Protein AF-A0A2V6W7D8-F1 (afdb_monomer_lite)

Secondary structure (DSSP, 8-state):
------------PPP-PPPP----PPPP-TTTS--------GGG-TT-TT--TTHHHHHHHHHHHHHHHEEEETTSPPPPHHHHHHHHHHHHTS-TTSPPPPGGGSEEEE-

Sequence (111 aa):
MLGAVLLAGCASAPGRSPVPAAAAAPRFVVGEDTFAFPNEIRSRNPHRPDLYANYCFVLARGVRQFHEFARFEPALPRLDRAGYLERIRRVVARHPW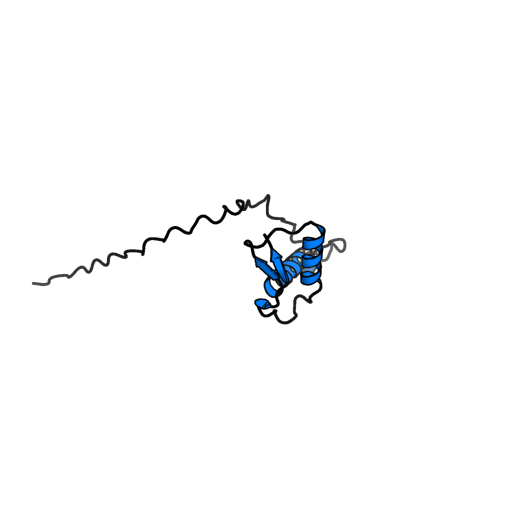APPLPPDDRVTIPG

Foldseek 3Di:
DDDDDDDDDDPDDPDDDDDPDDPPDPDDDPPPNDDDDPQCACVVVVPCPVDPRDVVVVVVLLVLLCVQAADEAAVDDADDPVVQVVLSCVSSVDGSPDHGDDPVRHRYHYD

Structure (mmCIF, 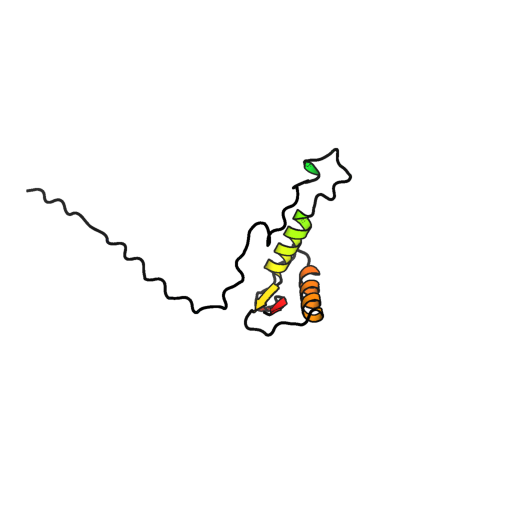N/CA/C/O backbone):
data_AF-A0A2V6W7D8-F1
#
_entry.id   AF-A0A2V6W7D8-F1
#
loop_
_atom_site.group_PDB
_atom_site.id
_atom_site.type_symbol
_atom_site.label_atom_id
_atom_site.label_alt_id
_atom_site.label_comp_id
_atom_site.label_asym_id
_atom_site.label_entity_id
_atom_site.label_seq_id
_atom_site.pdbx_PDB_ins_code
_atom_site.Cartn_x
_atom_site.Cartn_y
_atom_site.Cartn_z
_atom_site.occupancy
_atom_site.B_iso_or_equiv
_atom_site.auth_seq_id
_atom_site.auth_comp_id
_atom_site.auth_asym_id
_atom_site.auth_atom_id
_atom_site.pdbx_PDB_model_num
ATOM 1 N N . MET A 1 1 ? 8.651 72.372 5.435 1.00 42.25 1 MET A N 1
ATOM 2 C CA . MET A 1 1 ? 8.155 71.316 6.339 1.00 42.25 1 MET A CA 1
ATOM 3 C C . MET A 1 1 ? 7.771 70.106 5.502 1.00 42.25 1 MET A C 1
ATOM 5 O O . MET A 1 1 ? 6.747 70.156 4.840 1.00 42.25 1 MET A O 1
ATOM 9 N N . LEU A 1 2 ? 8.613 69.071 5.468 1.00 43.00 2 LEU A N 1
ATOM 10 C CA . LEU A 1 2 ? 8.286 67.765 4.884 1.00 43.00 2 LEU A CA 1
ATOM 11 C C . LEU A 1 2 ? 8.366 66.741 6.021 1.00 43.00 2 LEU A C 1
ATOM 13 O O . LEU A 1 2 ? 9.450 66.486 6.538 1.00 43.00 2 LEU A O 1
ATOM 17 N N . GLY A 1 3 ? 7.216 66.222 6.449 1.00 43.19 3 GLY A N 1
ATOM 18 C CA . GLY A 1 3 ? 7.129 65.138 7.425 1.00 43.19 3 GLY A CA 1
ATOM 19 C C . GLY A 1 3 ? 7.100 63.796 6.702 1.00 43.19 3 GLY A C 1
ATOM 20 O O . GLY A 1 3 ? 6.192 63.547 5.913 1.00 43.19 3 GLY A O 1
ATOM 21 N N . ALA A 1 4 ? 8.091 62.944 6.955 1.00 53.19 4 ALA A N 1
ATOM 22 C CA . ALA A 1 4 ? 8.087 61.558 6.506 1.00 53.19 4 ALA A CA 1
ATOM 23 C C . ALA A 1 4 ? 7.273 60.709 7.497 1.00 53.19 4 ALA A C 1
ATOM 25 O O . ALA A 1 4 ? 7.610 60.632 8.677 1.00 53.19 4 ALA A O 1
ATOM 26 N N . VAL A 1 5 ? 6.196 60.084 7.020 1.00 57.44 5 VAL A N 1
ATOM 27 C CA . VAL A 1 5 ? 5.402 59.113 7.785 1.00 57.44 5 VAL A CA 1
ATOM 28 C C . VAL A 1 5 ? 6.032 57.733 7.596 1.00 57.44 5 VAL A C 1
ATOM 30 O O . VAL A 1 5 ? 5.978 57.165 6.508 1.00 57.44 5 VAL A O 1
ATOM 33 N N . LEU A 1 6 ? 6.647 57.198 8.651 1.00 55.28 6 LEU A N 1
ATOM 34 C CA . LEU A 1 6 ? 7.142 55.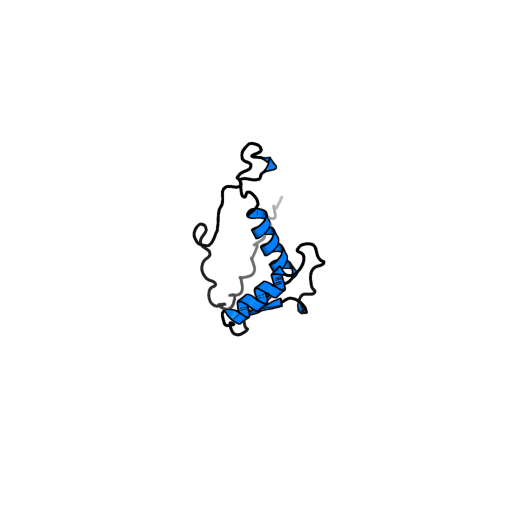821 8.702 1.00 55.28 6 LEU A CA 1
ATOM 35 C C . LEU A 1 6 ? 6.004 54.901 9.168 1.00 55.28 6 LEU A C 1
ATOM 37 O O . LEU A 1 6 ? 5.650 54.880 10.344 1.00 55.28 6 LEU A O 1
ATOM 41 N N . LEU A 1 7 ? 5.421 54.143 8.237 1.00 58.41 7 LEU A N 1
ATOM 42 C CA . LEU A 1 7 ? 4.463 53.076 8.534 1.00 58.41 7 LEU A CA 1
ATOM 43 C C . LEU A 1 7 ? 5.218 51.843 9.056 1.00 58.41 7 LEU A C 1
ATOM 45 O O . LEU A 1 7 ? 5.740 51.047 8.279 1.00 58.41 7 LEU A O 1
ATOM 49 N N . ALA A 1 8 ? 5.276 51.678 10.378 1.00 61.16 8 ALA A N 1
ATOM 50 C CA . ALA A 1 8 ? 5.718 50.438 11.010 1.00 61.16 8 ALA A CA 1
ATOM 51 C C . ALA A 1 8 ? 4.549 49.437 11.044 1.00 61.16 8 ALA A C 1
ATOM 53 O O . ALA A 1 8 ? 3.669 49.514 11.899 1.00 61.16 8 ALA A O 1
ATOM 54 N N . GLY A 1 9 ? 4.514 48.507 10.088 1.00 52.12 9 GLY A N 1
ATOM 55 C CA . GLY A 1 9 ? 3.596 47.370 10.113 1.00 52.12 9 GLY A CA 1
ATOM 56 C C . GLY A 1 9 ? 4.148 46.254 10.998 1.00 52.12 9 GLY A C 1
ATOM 57 O O . GLY A 1 9 ? 5.058 45.537 10.589 1.00 52.12 9 GLY A O 1
ATOM 58 N N . CYS A 1 10 ? 3.606 46.083 12.204 1.00 60.41 10 CYS A N 1
ATOM 59 C CA . CYS A 1 10 ? 3.879 44.905 13.026 1.00 60.41 10 CYS A CA 1
ATOM 60 C C . CYS A 1 10 ? 3.136 43.699 12.435 1.00 60.41 10 CYS A C 1
ATOM 62 O O . CYS A 1 10 ? 1.916 43.597 12.546 1.00 60.41 10 CYS A O 1
ATOM 64 N N . ALA A 1 11 ? 3.863 42.773 11.811 1.00 57.94 11 ALA A N 1
ATOM 65 C CA . ALA A 1 11 ? 3.322 41.475 11.425 1.00 57.94 11 ALA A CA 1
ATOM 66 C C . ALA A 1 11 ? 3.156 40.599 12.679 1.00 57.94 11 ALA A C 1
ATOM 68 O O . ALA A 1 11 ? 4.050 39.843 13.056 1.00 57.94 11 ALA A O 1
ATOM 69 N N . SER A 1 12 ? 2.020 40.716 13.362 1.00 64.31 12 SER A N 1
ATOM 70 C CA . SER A 1 12 ? 1.639 39.779 14.419 1.00 64.31 12 SER A CA 1
ATOM 71 C C . SER A 1 12 ? 1.203 38.464 13.773 1.00 64.31 12 SER A C 1
ATOM 73 O O . SER A 1 12 ? 0.086 38.349 13.274 1.00 64.31 12 SER A O 1
ATOM 75 N N . ALA A 1 13 ? 2.089 37.468 13.744 1.00 61.62 13 ALA A N 1
ATOM 76 C CA . ALA A 1 13 ? 1.691 36.113 13.377 1.00 61.62 13 ALA A CA 1
ATOM 77 C C . ALA A 1 13 ? 0.677 35.596 14.420 1.00 61.62 13 ALA A C 1
ATOM 79 O O . ALA A 1 13 ? 0.951 35.701 15.620 1.00 61.62 13 ALA A O 1
ATOM 80 N N . PRO A 1 14 ? -0.489 35.056 14.015 1.00 60.72 14 PRO A N 1
ATOM 81 C CA . PRO A 1 14 ? -1.437 34.491 14.963 1.00 60.72 14 PRO A CA 1
ATOM 82 C C . PRO A 1 14 ? -0.775 33.329 15.707 1.00 60.72 14 PRO A C 1
ATOM 84 O O . PRO A 1 14 ? -0.142 32.459 15.103 1.00 60.72 14 PRO A O 1
ATOM 87 N N . GLY A 1 15 ? -0.896 33.344 17.035 1.00 57.19 15 GLY A N 1
ATOM 88 C CA . GLY A 1 15 ? -0.324 32.323 17.904 1.00 57.19 15 GLY A CA 1
ATOM 89 C C . GLY A 1 15 ? -0.807 30.936 17.487 1.00 57.19 15 GLY A C 1
ATOM 90 O O . GLY A 1 15 ? -2.007 30.683 17.378 1.00 57.19 15 GLY A O 1
ATOM 91 N N . ARG A 1 16 ? 0.142 30.036 17.224 1.00 60.44 16 ARG A N 1
ATOM 92 C CA . ARG A 1 16 ? -0.125 28.642 16.869 1.00 60.44 16 ARG A CA 1
ATOM 93 C C . ARG A 1 16 ? -0.914 27.998 18.012 1.00 60.44 16 ARG A C 1
ATOM 95 O O . ARG A 1 16 ? -0.382 27.854 19.109 1.00 60.44 16 ARG A O 1
ATOM 102 N N . SER A 1 17 ? -2.173 27.633 17.767 1.00 64.00 17 SER A N 1
ATOM 103 C CA . SER A 1 17 ? -2.957 26.868 18.744 1.00 64.00 17 SER A CA 1
ATOM 104 C C . SER A 1 17 ? -2.218 25.562 19.064 1.00 64.00 17 SER A C 1
ATOM 106 O O . SER A 1 17 ? -1.718 24.921 18.131 1.00 64.00 17 SER A O 1
ATOM 108 N N . PRO A 1 18 ? -2.099 25.167 20.345 1.00 58.38 18 PRO A N 1
ATOM 109 C CA . PRO A 1 18 ? -1.460 23.912 20.700 1.00 58.38 18 PRO A CA 1
ATOM 110 C C . PRO A 1 18 ? -2.281 22.770 20.104 1.00 58.38 18 PRO A C 1
ATOM 112 O O . PRO A 1 18 ? -3.456 22.592 20.418 1.00 58.38 18 PRO A O 1
ATOM 115 N N . VAL A 1 19 ? -1.659 22.025 19.192 1.00 62.53 19 VAL A N 1
ATOM 116 C CA . VAL A 1 19 ? -2.224 20.788 18.654 1.00 62.53 19 VAL A CA 1
ATOM 117 C C . VAL A 1 19 ? -2.388 19.830 19.841 1.00 62.53 19 VAL A C 1
ATOM 119 O O . VAL A 1 19 ? -1.413 19.647 20.577 1.00 62.53 19 VAL A O 1
ATOM 122 N N . PRO A 1 20 ? -3.579 19.245 20.082 1.00 59.69 20 PRO A N 1
ATOM 123 C CA . PRO A 1 20 ? -3.733 18.228 21.114 1.00 59.69 20 PRO A CA 1
ATOM 124 C C . PRO A 1 20 ? -2.724 17.114 20.843 1.00 59.69 20 PRO A C 1
ATOM 126 O O . PRO A 1 20 ? -2.532 16.732 19.690 1.00 59.69 20 PRO A O 1
ATOM 129 N N . ALA A 1 21 ? -2.047 16.647 21.893 1.00 61.31 21 ALA A N 1
ATOM 130 C CA . ALA A 1 21 ? -0.996 15.644 21.795 1.00 61.31 21 ALA A CA 1
ATOM 131 C C . ALA A 1 21 ? -1.571 14.330 21.246 1.00 61.31 21 ALA A C 1
ATOM 133 O O . ALA A 1 21 ? -1.953 13.434 21.995 1.00 61.31 21 ALA A O 1
ATOM 134 N N . ALA A 1 22 ? -1.641 14.216 19.919 1.00 62.06 22 ALA A N 1
ATOM 135 C CA . ALA A 1 22 ? -1.658 12.933 19.249 1.00 62.06 22 ALA A CA 1
ATOM 136 C C . ALA A 1 22 ? -0.468 12.158 19.816 1.00 62.06 22 ALA A C 1
ATOM 138 O O . ALA A 1 22 ? 0.624 12.729 19.911 1.00 62.06 22 ALA A O 1
ATOM 139 N N . ALA A 1 23 ? -0.696 10.915 20.256 1.00 62.75 23 ALA A N 1
ATOM 140 C CA . ALA A 1 23 ? 0.369 10.025 20.706 1.00 62.75 23 ALA A CA 1
ATOM 141 C C . ALA A 1 23 ? 1.548 10.199 19.749 1.00 62.75 23 ALA A C 1
ATOM 143 O O . ALA A 1 23 ? 1.368 10.025 18.543 1.00 62.75 23 ALA A O 1
ATOM 144 N N . ALA A 1 24 ? 2.675 10.696 20.271 1.00 66.94 24 ALA A N 1
ATOM 145 C CA . ALA A 1 24 ? 3.774 11.163 19.443 1.00 66.94 24 ALA A CA 1
ATOM 146 C C . ALA A 1 24 ? 4.120 10.049 18.456 1.00 66.94 24 ALA A C 1
ATOM 148 O O . ALA A 1 24 ? 4.549 8.971 18.871 1.00 66.94 24 ALA A O 1
ATOM 149 N N . ALA A 1 25 ? 3.848 10.283 17.169 1.00 63.94 25 ALA A N 1
ATOM 150 C CA . ALA A 1 25 ? 4.207 9.326 16.141 1.00 63.94 25 ALA A CA 1
ATOM 151 C C . ALA A 1 25 ? 5.705 9.019 16.307 1.00 63.94 25 ALA A C 1
ATOM 153 O O . ALA A 1 25 ? 6.468 9.942 16.629 1.00 63.94 25 ALA A O 1
ATOM 154 N N . PRO A 1 26 ? 6.135 7.754 16.147 1.00 76.81 26 PRO A N 1
ATOM 155 C CA . PRO A 1 26 ? 7.541 7.403 16.266 1.00 76.81 26 PRO A CA 1
ATOM 156 C C . PRO A 1 26 ? 8.395 8.355 15.430 1.00 76.81 26 PRO A C 1
ATOM 158 O O . PRO A 1 26 ? 8.022 8.725 14.312 1.00 76.81 26 PRO A O 1
ATOM 161 N N . ARG A 1 27 ? 9.524 8.796 15.991 1.00 83.00 27 ARG A N 1
ATOM 162 C CA . ARG A 1 27 ? 10.458 9.665 15.277 1.00 83.00 27 ARG A CA 1
ATOM 163 C C . ARG A 1 27 ? 10.929 8.933 14.024 1.00 83.00 27 ARG A C 1
ATOM 165 O O . ARG A 1 27 ? 11.509 7.867 14.148 1.00 83.00 27 ARG A O 1
ATOM 172 N N . PHE A 1 28 ? 10.732 9.542 12.858 1.00 80.69 28 PHE A N 1
ATOM 173 C CA . PHE A 1 28 ? 11.283 9.039 11.604 1.00 80.69 28 PHE A CA 1
ATOM 174 C C . PHE A 1 28 ? 12.798 9.280 11.556 1.00 80.69 28 PHE A C 1
ATOM 176 O O . PHE A 1 28 ? 13.252 10.429 11.659 1.00 80.69 28 PHE A O 1
ATOM 183 N N . VAL A 1 29 ? 13.575 8.212 11.401 1.00 84.69 29 VAL A N 1
ATOM 184 C CA . VAL A 1 29 ? 15.038 8.226 11.346 1.00 84.69 29 VAL A CA 1
ATOM 185 C C . VAL A 1 29 ? 15.500 7.825 9.947 1.00 84.69 29 VAL A C 1
ATOM 187 O O . VAL A 1 29 ? 15.399 6.676 9.524 1.00 84.69 29 VAL A O 1
ATOM 190 N N . VAL A 1 30 ? 16.051 8.793 9.212 1.00 74.19 30 VAL A N 1
ATOM 191 C CA . VAL A 1 30 ? 16.660 8.542 7.899 1.00 74.19 30 VAL A CA 1
ATOM 192 C C . VAL A 1 30 ? 17.849 7.594 8.071 1.00 74.19 30 VAL A C 1
ATOM 194 O O . VAL A 1 30 ? 18.750 7.867 8.858 1.00 74.19 30 VAL A O 1
ATOM 197 N N . GLY A 1 31 ? 17.848 6.492 7.326 1.00 74.69 31 GLY A N 1
ATOM 198 C CA . GLY A 1 31 ? 18.832 5.409 7.404 1.00 74.69 31 GLY A CA 1
ATOM 199 C C . GLY A 1 31 ? 18.328 4.163 8.136 1.00 74.69 31 GLY A C 1
ATOM 200 O O . GLY A 1 31 ? 18.720 3.062 7.763 1.00 74.69 31 GLY A O 1
ATOM 201 N N . GLU A 1 32 ? 17.425 4.319 9.107 1.00 76.19 32 GLU A N 1
ATOM 202 C CA . GLU A 1 32 ? 16.810 3.201 9.842 1.00 76.19 32 GLU A CA 1
ATOM 203 C C . GLU A 1 32 ? 15.412 2.897 9.297 1.00 76.19 32 GLU A C 1
ATOM 205 O O . GLU A 1 32 ? 15.105 1.760 8.944 1.00 76.19 32 GLU A O 1
ATOM 210 N N . ASP A 1 33 ? 14.599 3.943 9.129 1.00 73.81 33 ASP A N 1
ATOM 211 C CA . ASP A 1 33 ? 13.231 3.856 8.607 1.00 73.81 33 ASP A CA 1
ATOM 212 C C . ASP A 1 33 ? 13.170 4.030 7.079 1.00 73.81 33 ASP A C 1
ATOM 214 O O . ASP A 1 33 ? 12.094 4.044 6.475 1.00 73.81 33 ASP A O 1
ATOM 218 N N . THR A 1 34 ? 14.327 4.186 6.428 1.00 70.56 34 THR A N 1
ATOM 219 C CA . THR A 1 34 ? 14.441 4.306 4.970 1.00 70.56 34 THR A CA 1
ATOM 220 C C . THR A 1 34 ? 15.223 3.142 4.396 1.00 70.56 34 THR A C 1
ATOM 222 O O . THR A 1 34 ? 16.344 2.879 4.819 1.00 70.56 34 THR A O 1
ATOM 225 N N . PHE A 1 35 ? 14.705 2.535 3.335 1.00 61.34 35 PHE A N 1
ATOM 22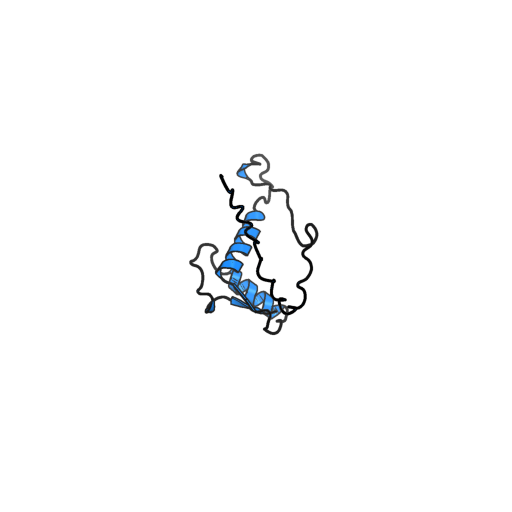6 C CA . PHE A 1 35 ? 15.485 1.624 2.509 1.00 61.34 35 PHE A CA 1
ATOM 227 C C . PHE A 1 35 ? 16.095 2.397 1.336 1.00 61.34 35 PHE A C 1
ATOM 229 O O . PHE A 1 35 ? 15.370 3.018 0.557 1.00 61.34 35 PHE A O 1
ATOM 236 N N . ALA A 1 36 ? 17.422 2.352 1.203 1.00 62.88 36 ALA A N 1
ATOM 237 C CA . ALA A 1 36 ? 18.142 2.868 0.046 1.00 62.88 36 ALA A CA 1
ATOM 238 C C . ALA A 1 36 ? 18.796 1.704 -0.700 1.00 62.88 36 ALA A C 1
ATOM 240 O O . ALA A 1 36 ? 19.445 0.851 -0.098 1.00 62.88 36 ALA A O 1
ATOM 241 N N . PHE A 1 37 ? 18.635 1.683 -2.018 1.00 63.16 37 PHE A N 1
ATOM 242 C CA . PHE A 1 37 ? 19.268 0.702 -2.890 1.00 63.16 37 PHE A CA 1
ATOM 243 C C . PHE A 1 37 ? 19.995 1.443 -4.010 1.00 63.16 37 PHE A C 1
ATOM 245 O O . PHE A 1 37 ? 19.512 2.500 -4.440 1.00 63.16 37 PHE A O 1
ATOM 252 N N . PRO A 1 38 ? 21.123 0.910 -4.508 1.00 63.81 38 PRO A N 1
ATOM 253 C CA . PRO A 1 38 ? 21.737 1.406 -5.729 1.00 63.81 38 PRO A CA 1
ATOM 254 C C . PRO A 1 38 ? 20.682 1.521 -6.837 1.00 63.81 38 PRO A C 1
ATOM 256 O O . PRO A 1 38 ? 19.944 0.575 -7.118 1.00 63.81 38 PRO A O 1
ATOM 259 N N . ASN A 1 39 ? 20.563 2.707 -7.442 1.00 63.38 39 ASN A N 1
ATOM 260 C CA . ASN A 1 39 ? 19.585 2.963 -8.500 1.00 63.38 39 ASN A CA 1
ATOM 261 C C . ASN A 1 39 ? 20.074 2.358 -9.825 1.00 63.38 39 ASN A C 1
ATOM 263 O O . ASN A 1 39 ? 20.477 3.060 -10.751 1.00 63.38 39 ASN A O 1
ATOM 267 N N . GLU A 1 40 ? 20.067 1.034 -9.894 1.00 72.06 40 GLU A N 1
ATOM 268 C CA . GLU A 1 40 ? 20.676 0.222 -10.949 1.00 72.06 40 GLU A CA 1
ATOM 269 C C . GLU A 1 40 ? 19.861 0.173 -12.251 1.00 72.06 40 GLU A C 1
ATOM 271 O O . GLU A 1 40 ? 20.022 -0.758 -13.031 1.00 72.06 40 GLU A O 1
ATOM 276 N N . ILE A 1 41 ? 18.996 1.164 -12.522 1.00 73.94 41 ILE A N 1
ATOM 277 C CA . ILE A 1 41 ? 18.028 1.184 -13.640 1.00 73.94 41 ILE A CA 1
ATOM 278 C C . ILE A 1 41 ? 18.622 0.568 -14.912 1.00 73.94 41 ILE A C 1
ATOM 280 O O . ILE A 1 41 ? 19.650 1.037 -15.410 1.00 73.94 41 ILE A O 1
ATOM 284 N N . ARG A 1 42 ? 17.945 -0.451 -15.461 1.00 74.50 42 ARG A N 1
ATOM 285 C CA . ARG A 1 42 ? 18.440 -1.229 -16.612 1.00 74.50 42 ARG A CA 1
ATOM 286 C C . ARG A 1 42 ? 18.842 -0.367 -17.808 1.00 74.50 42 ARG A C 1
ATOM 288 O O . ARG A 1 42 ? 19.856 -0.644 -18.434 1.00 74.50 42 ARG A O 1
ATOM 295 N N . SER A 1 43 ? 18.105 0.709 -18.092 1.00 73.94 43 SER A N 1
ATOM 296 C CA . SER A 1 43 ? 18.427 1.628 -19.194 1.00 73.94 43 SER A CA 1
ATOM 297 C C . SER A 1 43 ? 19.772 2.346 -19.037 1.00 73.94 43 SER A C 1
ATOM 299 O O . SER A 1 43 ? 20.343 2.773 -20.034 1.00 73.94 43 SER A O 1
ATOM 301 N N . ARG A 1 44 ? 20.292 2.473 -17.810 1.00 74.56 44 ARG A N 1
ATOM 302 C CA . ARG A 1 44 ? 21.596 3.086 -17.512 1.00 74.56 44 ARG A CA 1
ATOM 303 C C . ARG A 1 44 ? 22.713 2.057 -17.300 1.00 74.56 44 ARG A C 1
ATOM 305 O O . ARG A 1 44 ? 23.863 2.453 -17.172 1.00 74.56 44 ARG A O 1
ATOM 312 N N . ASN A 1 45 ? 22.389 0.761 -17.280 1.00 80.12 45 ASN A N 1
ATOM 313 C CA . ASN A 1 45 ? 23.329 -0.334 -17.023 1.00 80.12 45 ASN A CA 1
ATOM 314 C C . ASN A 1 45 ? 23.173 -1.472 -18.062 1.00 80.12 45 ASN A C 1
ATOM 316 O O . ASN A 1 45 ? 22.898 -2.614 -17.691 1.00 80.12 45 ASN A O 1
ATOM 320 N N . PRO A 1 46 ? 23.338 -1.198 -19.372 1.00 80.81 46 PRO A N 1
ATOM 321 C CA . PRO A 1 46 ? 23.001 -2.146 -20.443 1.00 80.81 46 PRO A CA 1
ATOM 322 C C . PRO A 1 46 ? 23.870 -3.417 -20.467 1.00 80.81 46 PRO A C 1
ATOM 324 O O . PRO A 1 46 ? 23.451 -4.433 -21.011 1.00 80.81 46 PRO A O 1
ATOM 327 N N . HIS A 1 47 ? 25.061 -3.387 -19.862 1.00 86.94 47 HIS A N 1
ATOM 328 C CA . HIS A 1 47 ? 26.003 -4.517 -19.828 1.00 86.94 47 HIS A CA 1
ATOM 329 C C . HIS A 1 47 ? 25.823 -5.444 -18.621 1.00 86.94 47 HIS A C 1
ATOM 331 O O . HIS A 1 47 ? 26.617 -6.360 -18.417 1.00 86.94 47 HIS A O 1
ATOM 337 N N . ARG A 1 48 ? 24.804 -5.195 -17.799 1.00 81.50 48 ARG A N 1
ATOM 338 C CA . ARG A 1 48 ? 24.546 -5.927 -16.561 1.00 81.50 48 ARG A CA 1
ATOM 339 C C . ARG A 1 48 ? 23.134 -6.543 -16.605 1.00 81.50 48 ARG A C 1
ATOM 341 O O . ARG A 1 48 ? 22.205 -6.024 -15.982 1.00 81.50 48 ARG A O 1
ATOM 348 N N . PRO A 1 49 ? 22.924 -7.616 -17.398 1.00 73.81 49 PRO A N 1
ATOM 349 C CA . PRO A 1 49 ? 21.606 -8.241 -17.582 1.00 73.81 49 PRO A CA 1
ATOM 350 C C . PRO A 1 49 ? 21.099 -8.951 -16.316 1.00 73.81 49 PRO A C 1
ATOM 352 O O . PRO A 1 49 ? 19.899 -9.184 -16.169 1.00 73.81 49 PRO A O 1
ATOM 355 N N . ASP A 1 50 ? 22.017 -9.255 -15.399 1.00 76.50 50 ASP A N 1
ATOM 356 C CA . ASP A 1 50 ? 21.798 -9.851 -14.084 1.00 76.50 50 ASP A CA 1
ATOM 357 C C . ASP A 1 50 ? 21.134 -8.892 -13.084 1.00 76.50 50 ASP A C 1
ATOM 359 O O . ASP A 1 50 ? 20.647 -9.334 -12.043 1.00 76.50 50 ASP A O 1
ATOM 363 N N . LEU A 1 51 ? 21.069 -7.589 -13.386 1.00 71.75 51 LEU A N 1
ATOM 364 C CA . LEU A 1 51 ? 20.485 -6.621 -12.463 1.00 71.75 51 LEU A CA 1
ATOM 365 C C . LEU A 1 51 ? 18.982 -6.847 -12.314 1.00 71.75 51 LEU A C 1
ATOM 367 O O . LEU A 1 51 ? 18.198 -6.745 -13.272 1.00 71.75 51 LEU A O 1
ATOM 371 N N . TYR A 1 52 ? 18.571 -7.025 -11.059 1.00 61.06 52 TYR A N 1
ATOM 372 C CA . TYR A 1 52 ? 17.189 -6.911 -10.598 1.00 61.06 52 TYR A CA 1
ATOM 373 C C . TYR A 1 52 ? 16.807 -5.427 -10.439 1.00 61.06 52 TYR A C 1
ATOM 375 O O . TYR A 1 52 ? 16.251 -4.958 -9.449 1.00 61.06 52 TYR A O 1
ATOM 383 N N . ALA A 1 53 ? 17.168 -4.618 -11.424 1.00 57.28 53 ALA A N 1
ATOM 384 C CA . ALA A 1 53 ? 16.994 -3.187 -11.352 1.00 57.28 53 ALA A CA 1
ATOM 385 C C . ALA A 1 53 ? 15.571 -2.800 -11.732 1.00 57.28 53 ALA A C 1
ATOM 387 O O . ALA A 1 53 ? 15.319 -2.486 -12.888 1.00 57.28 53 ALA A O 1
ATOM 388 N N . ASN A 1 54 ? 14.655 -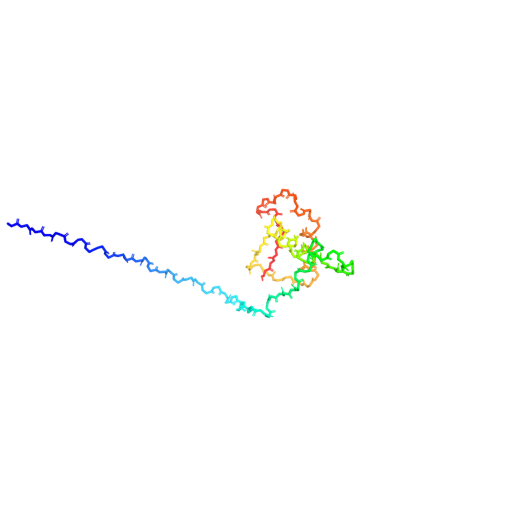2.883 -10.764 1.00 61.69 54 ASN A N 1
ATOM 389 C CA . ASN A 1 54 ? 13.309 -2.294 -10.777 1.00 61.69 54 ASN A CA 1
ATOM 390 C C . ASN A 1 54 ? 12.679 -2.264 -9.362 1.00 61.69 54 ASN A C 1
ATOM 392 O O . ASN A 1 54 ? 11.462 -2.158 -9.233 1.00 61.69 54 ASN A O 1
ATOM 396 N N . TYR A 1 55 ? 13.443 -2.352 -8.264 1.00 61.06 55 TYR A N 1
ATOM 397 C CA . TYR A 1 55 ? 12.842 -2.251 -6.920 1.00 61.06 55 TYR A CA 1
ATOM 398 C C . TYR A 1 55 ? 12.166 -0.894 -6.679 1.00 61.06 55 TYR A C 1
ATOM 400 O O . TYR A 1 55 ? 11.143 -0.834 -6.000 1.00 61.06 55 TYR A O 1
ATOM 408 N N . CYS A 1 56 ? 12.655 0.175 -7.321 1.00 66.88 56 CYS A N 1
ATOM 409 C CA . CYS A 1 56 ? 11.959 1.461 -7.349 1.00 66.88 56 CYS A CA 1
ATOM 410 C C . CYS A 1 56 ? 10.556 1.346 -7.964 1.00 66.88 56 CYS A C 1
ATOM 412 O O . CYS A 1 56 ? 9.651 2.033 -7.509 1.00 66.88 56 CYS A O 1
ATOM 414 N N . PHE A 1 57 ? 10.339 0.443 -8.926 1.00 72.00 57 PHE A N 1
ATOM 415 C CA . PHE A 1 57 ? 9.017 0.173 -9.486 1.00 72.00 57 PHE A CA 1
ATOM 416 C C . PHE A 1 57 ? 8.115 -0.551 -8.486 1.00 72.00 57 PHE A C 1
ATOM 418 O O . PHE A 1 57 ? 6.945 -0.201 -8.384 1.00 72.00 57 PHE A O 1
ATOM 425 N N . VAL A 1 58 ? 8.634 -1.514 -7.713 1.00 78.94 58 VAL A N 1
ATOM 426 C CA . VAL A 1 58 ? 7.854 -2.184 -6.653 1.00 78.94 58 VAL A CA 1
ATOM 427 C C . VAL A 1 58 ? 7.453 -1.183 -5.568 1.00 78.94 58 VAL A C 1
ATOM 429 O O . VAL A 1 58 ? 6.286 -1.147 -5.177 1.00 78.94 58 VAL A O 1
ATOM 432 N N . LEU A 1 59 ? 8.385 -0.324 -5.142 1.00 82.94 59 LEU A N 1
ATOM 433 C CA . LEU A 1 59 ? 8.113 0.745 -4.182 1.00 82.94 59 LEU A CA 1
ATOM 434 C C . LEU A 1 59 ? 7.107 1.758 -4.743 1.00 82.94 59 LEU A C 1
ATOM 436 O O . LEU A 1 59 ? 6.085 2.004 -4.113 1.00 82.94 59 LEU A O 1
ATOM 440 N N . ALA A 1 60 ? 7.353 2.308 -5.935 1.00 84.81 60 ALA A N 1
ATOM 441 C CA . ALA A 1 60 ? 6.470 3.288 -6.569 1.00 84.81 60 ALA A CA 1
ATOM 442 C C . ALA A 1 60 ? 5.067 2.715 -6.809 1.00 84.81 60 ALA A C 1
ATOM 444 O O . ALA A 1 60 ? 4.070 3.392 -6.553 1.00 84.81 60 ALA A O 1
ATOM 445 N N . ARG A 1 61 ? 4.981 1.447 -7.230 1.00 91.25 61 ARG A N 1
ATOM 446 C CA . ARG A 1 61 ? 3.718 0.714 -7.351 1.00 91.25 61 ARG A CA 1
ATOM 447 C C . ARG A 1 61 ? 3.003 0.637 -6.008 1.00 91.25 61 ARG A C 1
ATOM 449 O O . ARG A 1 61 ? 1.826 0.981 -5.950 1.00 91.25 61 ARG A O 1
ATOM 456 N N . GLY A 1 62 ? 3.694 0.204 -4.954 1.00 92.94 62 GLY A N 1
ATOM 457 C CA . GLY A 1 62 ? 3.122 0.097 -3.614 1.00 92.94 62 GLY A CA 1
ATOM 458 C C . GLY A 1 62 ? 2.626 1.449 -3.106 1.00 92.94 62 GLY A C 1
ATOM 459 O O . GLY A 1 62 ? 1.454 1.582 -2.769 1.00 92.94 62 GLY A O 1
ATOM 460 N N . VAL A 1 63 ? 3.476 2.477 -3.148 1.00 94.31 63 VAL A N 1
ATOM 461 C CA . VAL A 1 63 ? 3.131 3.845 -2.729 1.00 94.31 63 VAL A CA 1
ATOM 462 C C . VAL A 1 63 ? 1.888 4.347 -3.459 1.00 94.31 63 VAL A C 1
ATOM 464 O O . VAL A 1 63 ? 0.953 4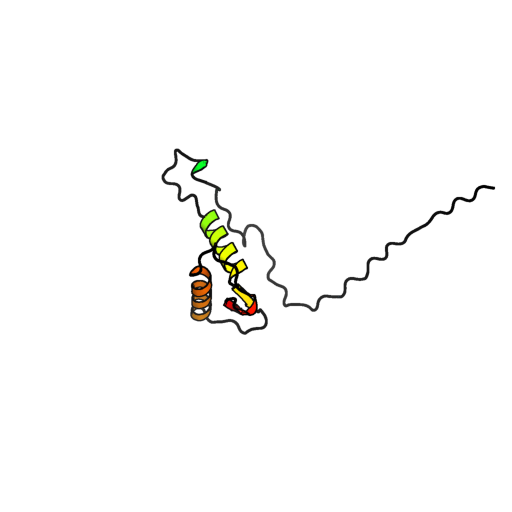.811 -2.810 1.00 94.31 63 VAL A O 1
ATOM 467 N N . ARG A 1 64 ? 1.824 4.192 -4.788 1.00 95.31 64 ARG A N 1
ATOM 468 C CA . ARG A 1 64 ? 0.643 4.575 -5.572 1.00 95.31 64 ARG A CA 1
ATOM 469 C C . ARG A 1 64 ? -0.603 3.803 -5.136 1.00 95.31 64 ARG A C 1
ATOM 471 O O . ARG A 1 64 ? -1.640 4.413 -4.908 1.00 95.31 64 ARG A O 1
ATOM 478 N N . GLN A 1 65 ? -0.514 2.481 -4.995 1.00 97.44 65 GLN A N 1
ATOM 479 C CA . GLN A 1 65 ? -1.656 1.652 -4.598 1.00 97.44 65 GLN A CA 1
ATOM 480 C C . GLN A 1 65 ? -2.187 2.030 -3.208 1.00 97.44 65 GLN A C 1
ATOM 482 O O . GLN A 1 65 ? -3.397 2.149 -3.028 1.00 97.44 65 GLN A O 1
ATOM 487 N N . PHE A 1 66 ? -1.307 2.268 -2.235 1.00 97.50 66 PHE A N 1
ATOM 488 C CA . PHE A 1 66 ? -1.726 2.709 -0.903 1.00 97.50 66 PHE A CA 1
ATOM 489 C C . PHE A 1 66 ? -2.291 4.132 -0.918 1.00 97.50 66 PHE A C 1
ATOM 491 O O . PHE A 1 66 ? -3.307 4.379 -0.276 1.00 97.50 66 PHE A O 1
ATOM 498 N N . HIS A 1 67 ? -1.700 5.046 -1.689 1.00 96.38 67 HIS A N 1
ATOM 499 C CA . HIS A 1 67 ? -2.189 6.419 -1.800 1.00 96.38 67 HIS A CA 1
ATOM 500 C C . HIS A 1 67 ? -3.600 6.507 -2.398 1.00 96.38 67 HIS A C 1
ATOM 502 O O . HIS A 1 67 ? -4.411 7.304 -1.933 1.00 96.38 67 HIS A O 1
ATOM 508 N N . GLU A 1 68 ? -3.909 5.689 -3.406 1.00 97.50 68 GLU A N 1
ATOM 509 C CA . GLU A 1 68 ? -5.178 5.776 -4.143 1.00 97.50 68 GLU A CA 1
ATOM 510 C C . GLU A 1 68 ? -6.287 4.878 -3.583 1.00 97.50 68 GLU A C 1
ATOM 512 O O . GLU A 1 68 ? -7.473 5.154 -3.787 1.00 97.50 68 GLU A O 1
ATOM 517 N N . PHE A 1 69 ? -5.923 3.785 -2.902 1.00 98.50 69 PHE A N 1
ATOM 518 C CA . PHE A 1 69 ? -6.868 2.719 -2.549 1.00 98.50 69 PHE A CA 1
ATOM 519 C C . PHE A 1 69 ? -6.948 2.397 -1.059 1.00 98.50 69 PHE A C 1
ATOM 521 O O . PHE A 1 69 ? -7.793 1.581 -0.682 1.00 98.50 69 PHE A O 1
ATOM 528 N N . ALA A 1 70 ? -6.120 3.016 -0.215 1.00 98.25 70 ALA A N 1
ATOM 529 C CA . ALA A 1 70 ? -6.189 2.865 1.235 1.00 98.25 70 ALA A CA 1
ATOM 530 C C . ALA A 1 70 ? -6.531 4.186 1.936 1.00 98.25 70 ALA A C 1
ATOM 532 O O . ALA A 1 70 ? -6.239 5.277 1.441 1.00 98.25 70 ALA A O 1
ATOM 533 N N . ARG A 1 71 ? -7.156 4.066 3.107 1.00 98.00 71 ARG A N 1
ATOM 534 C CA . ARG A 1 71 ? -7.310 5.142 4.093 1.00 98.00 71 ARG A CA 1
ATOM 535 C C . ARG A 1 71 ? -6.812 4.642 5.444 1.00 98.00 71 ARG A C 1
ATOM 537 O O . ARG A 1 71 ? -6.990 3.465 5.759 1.00 98.00 71 ARG A O 1
ATOM 544 N N . PHE A 1 72 ? -6.188 5.519 6.218 1.00 96.94 72 PHE A N 1
ATOM 545 C CA . PHE A 1 72 ? -5.618 5.187 7.521 1.00 96.94 72 PHE A CA 1
ATOM 546 C C . PHE A 1 72 ? -6.490 5.782 8.621 1.00 96.94 72 PHE A C 1
ATOM 548 O O . PHE A 1 72 ? -6.779 6.973 8.588 1.00 96.94 72 PHE A O 1
ATOM 555 N N . GLU A 1 73 ? -6.906 4.945 9.568 1.00 97.19 73 GLU A N 1
ATOM 556 C CA . GLU A 1 73 ? -7.831 5.305 10.646 1.00 97.19 73 GLU A CA 1
ATOM 557 C C . GLU A 1 73 ? -7.201 4.976 12.009 1.00 97.19 73 GLU A C 1
ATOM 559 O O . GLU A 1 73 ? -7.470 3.910 12.579 1.00 97.19 73 GLU A O 1
ATOM 564 N N . PRO A 1 74 ? -6.357 5.872 12.554 1.00 96.19 74 PRO A N 1
ATOM 565 C CA . PRO A 1 74 ? -5.583 5.601 13.768 1.00 96.19 74 PRO A CA 1
ATOM 566 C C . PRO A 1 74 ? -6.436 5.485 15.034 1.00 96.19 74 PRO A C 1
ATOM 568 O O . PRO A 1 74 ? -5.989 4.940 16.039 1.00 96.19 74 PRO A O 1
ATOM 571 N N . ALA A 1 75 ? -7.677 5.975 14.996 1.00 96.69 75 ALA A N 1
ATOM 572 C CA . ALA A 1 75 ? -8.624 5.837 16.097 1.00 96.69 75 ALA A CA 1
ATOM 573 C C . ALA A 1 75 ? -9.223 4.421 16.208 1.00 96.69 75 ALA A C 1
ATOM 575 O O . ALA A 1 75 ? -9.808 4.085 17.238 1.00 96.69 75 ALA A O 1
ATOM 576 N N . LEU A 1 76 ? -9.116 3.593 15.161 1.00 96.50 76 LEU A N 1
ATOM 577 C CA . LEU A 1 76 ? -9.671 2.242 15.161 1.00 96.50 76 LEU A CA 1
ATOM 578 C C . LEU A 1 76 ? -8.716 1.232 15.824 1.00 96.50 76 LEU A C 1
ATOM 580 O O . LEU A 1 76 ? -7.498 1.366 15.709 1.00 96.50 76 LEU A O 1
ATOM 584 N N . PRO A 1 77 ? -9.243 0.170 16.464 1.00 97.56 77 PRO A N 1
ATOM 585 C CA . PRO A 1 77 ? -8.416 -0.873 17.061 1.00 97.56 77 PRO A CA 1
ATOM 586 C C . PRO A 1 77 ? -7.498 -1.560 16.043 1.00 97.56 77 PRO A C 1
ATOM 588 O O . PRO A 1 77 ? -7.918 -1.898 14.932 1.00 97.56 77 PRO A O 1
ATOM 591 N N . ARG A 1 78 ? -6.252 -1.825 16.453 1.00 97.56 78 ARG A N 1
ATOM 592 C CA . ARG A 1 78 ? -5.274 -2.570 15.646 1.00 97.56 78 ARG A CA 1
ATOM 593 C C . ARG A 1 78 ? -5.791 -3.969 15.318 1.00 97.56 78 ARG A C 1
ATOM 595 O O . ARG A 1 78 ? -6.446 -4.611 16.138 1.00 97.56 78 ARG A O 1
ATOM 602 N N . LEU A 1 79 ? -5.450 -4.453 14.127 1.00 97.12 79 LEU A N 1
ATOM 603 C CA . LEU A 1 79 ? -5.744 -5.825 13.713 1.00 97.12 79 LEU A CA 1
ATOM 604 C C . LEU A 1 79 ? -4.637 -6.782 14.158 1.00 97.12 79 LEU A C 1
ATOM 606 O O . LEU A 1 79 ? -3.513 -6.381 14.464 1.00 97.12 79 LEU A O 1
ATOM 610 N N . ASP A 1 80 ? -4.947 -8.073 14.132 1.00 96.62 80 ASP A N 1
ATOM 611 C CA . ASP A 1 80 ? -3.926 -9.107 14.171 1.00 96.62 80 ASP A CA 1
ATOM 612 C C . ASP A 1 80 ? -3.161 -9.180 12.832 1.00 96.62 80 ASP A C 1
ATOM 614 O O . ASP A 1 80 ? -3.477 -8.516 11.834 1.00 96.62 80 ASP A O 1
ATOM 618 N N . ARG A 1 81 ? -2.112 -10.007 12.794 1.00 96.50 81 ARG A N 1
ATOM 619 C CA . ARG A 1 81 ? -1.271 -10.164 11.599 1.00 96.50 81 ARG A CA 1
ATOM 620 C C . ARG A 1 81 ? -2.080 -10.600 10.373 1.00 96.50 81 ARG A C 1
ATOM 622 O O . ARG A 1 81 ? -1.818 -10.120 9.271 1.00 96.50 81 ARG A O 1
ATOM 629 N N . ALA A 1 82 ? -3.032 -11.515 10.549 1.00 97.75 82 ALA A N 1
ATOM 630 C CA . ALA A 1 82 ? -3.864 -12.012 9.458 1.00 97.75 82 ALA A CA 1
ATOM 631 C C . ALA A 1 82 ? -4.758 -10.900 8.890 1.00 97.75 82 ALA A C 1
ATOM 633 O O . ALA A 1 82 ? -4.829 -10.734 7.669 1.00 97.75 82 ALA A O 1
ATOM 634 N N . GLY A 1 83 ? -5.355 -10.088 9.763 1.00 98.25 83 GLY A N 1
ATOM 635 C CA . GLY A 1 83 ? -6.182 -8.950 9.391 1.00 98.25 83 GLY A CA 1
ATOM 636 C C . GLY A 1 83 ? -5.416 -7.904 8.587 1.00 98.25 83 GLY A C 1
ATOM 637 O O . GLY A 1 83 ? -5.907 -7.474 7.541 1.00 98.25 83 GLY A O 1
ATOM 638 N N . TYR A 1 84 ? -4.201 -7.538 9.005 1.00 98.44 84 TYR A N 1
ATOM 639 C CA . TYR A 1 84 ? -3.367 -6.614 8.227 1.00 98.44 84 TYR A CA 1
ATOM 640 C C . TYR A 1 84 ? -2.957 -7.192 6.870 1.00 98.44 84 TYR A C 1
ATOM 642 O O . TYR A 1 84 ? -3.058 -6.492 5.862 1.00 98.44 84 TYR A O 1
ATOM 650 N N . LEU A 1 85 ? -2.555 -8.467 6.810 1.00 98.00 85 LEU A N 1
ATOM 651 C CA . LEU A 1 85 ? -2.215 -9.120 5.540 1.00 98.00 85 LEU A CA 1
ATOM 652 C C . LEU A 1 85 ? -3.388 -9.105 4.561 1.00 98.00 85 LEU A C 1
ATOM 654 O O . LEU A 1 85 ? -3.188 -8.845 3.375 1.00 98.00 85 LEU A O 1
ATOM 658 N N . GLU A 1 86 ? -4.605 -9.331 5.048 1.00 98.56 86 GLU A N 1
ATOM 659 C CA . GLU A 1 86 ? -5.799 -9.245 4.215 1.00 98.56 86 GLU A CA 1
ATOM 660 C C . GLU A 1 86 ? -6.009 -7.831 3.658 1.00 98.56 86 GLU A C 1
ATOM 662 O O . GLU A 1 86 ? -6.310 -7.661 2.476 1.00 98.56 86 GLU A O 1
ATOM 667 N N . ARG A 1 87 ? -5.776 -6.783 4.460 1.00 98.38 87 ARG A N 1
ATOM 668 C CA . ARG A 1 87 ? -5.952 -5.401 3.973 1.00 98.38 87 ARG A CA 1
ATOM 669 C C . ARG A 1 87 ? -4.901 -5.042 2.940 1.00 98.38 87 ARG A C 1
ATOM 671 O O . ARG A 1 87 ? -5.242 -4.475 1.904 1.00 98.38 87 ARG A O 1
ATOM 678 N N . ILE A 1 88 ? -3.657 -5.446 3.181 1.00 97.56 88 ILE A N 1
ATOM 679 C CA . ILE A 1 88 ? -2.562 -5.283 2.225 1.00 97.56 88 ILE A CA 1
ATOM 680 C C . ILE A 1 88 ? -2.919 -5.975 0.906 1.00 97.56 88 ILE A C 1
ATOM 682 O O . ILE A 1 88 ? -2.840 -5.332 -0.139 1.00 97.56 88 ILE A O 1
ATOM 686 N N . ARG A 1 89 ? -3.391 -7.232 0.931 1.00 98.00 89 ARG A N 1
ATOM 687 C CA . ARG A 1 89 ? -3.821 -7.961 -0.279 1.00 98.00 89 ARG A CA 1
ATOM 688 C C . ARG A 1 89 ? -4.900 -7.210 -1.051 1.00 98.00 89 ARG A C 1
ATOM 690 O O . ARG A 1 89 ? -4.766 -7.043 -2.261 1.00 98.00 89 ARG A O 1
ATOM 697 N N . ARG A 1 90 ? -5.924 -6.697 -0.363 1.00 98.19 90 ARG A N 1
ATOM 698 C CA . ARG A 1 90 ? -7.000 -5.910 -0.990 1.00 98.19 90 ARG A CA 1
ATOM 699 C C . ARG A 1 90 ? -6.501 -4.621 -1.650 1.00 98.19 90 ARG A C 1
ATOM 701 O O . ARG A 1 90 ? -7.054 -4.220 -2.673 1.00 98.19 90 ARG A O 1
ATOM 708 N N . VAL A 1 91 ? -5.477 -3.978 -1.086 1.00 98.06 91 VAL A N 1
ATOM 709 C CA . VAL A 1 91 ? -4.841 -2.789 -1.677 1.00 98.06 91 VAL A CA 1
ATOM 710 C C . VAL A 1 91 ? -4.016 -3.176 -2.907 1.00 98.06 91 VAL A C 1
ATOM 712 O O . VAL A 1 91 ? -4.233 -2.631 -3.989 1.00 98.06 91 VAL A O 1
ATOM 715 N N . VAL A 1 92 ? -3.104 -4.146 -2.777 1.00 96.00 92 VAL A N 1
ATOM 716 C CA . VAL A 1 92 ? -2.141 -4.480 -3.845 1.00 96.00 92 VAL A CA 1
ATOM 717 C C . VAL A 1 92 ? -2.748 -5.275 -5.006 1.00 96.00 92 VAL A C 1
ATOM 719 O O . VAL A 1 92 ? -2.161 -5.290 -6.092 1.00 96.00 92 VAL A O 1
ATOM 722 N N . ALA A 1 93 ? -3.924 -5.886 -4.812 1.00 96.62 93 ALA A N 1
ATOM 723 C CA . ALA A 1 93 ? -4.702 -6.544 -5.866 1.00 96.62 93 ALA A CA 1
ATOM 724 C C . ALA A 1 93 ? -5.244 -5.563 -6.921 1.00 96.62 93 ALA A C 1
ATOM 726 O O . ALA A 1 93 ? -5.591 -5.971 -8.027 1.00 96.62 93 ALA A O 1
ATOM 727 N N . ARG A 1 94 ? -5.311 -4.264 -6.608 1.00 96.38 94 ARG A N 1
ATOM 728 C CA . ARG A 1 94 ? -5.796 -3.235 -7.534 1.00 96.38 94 ARG A CA 1
ATOM 729 C C . ARG A 1 94 ? -4.700 -2.803 -8.493 1.00 96.38 94 ARG A C 1
ATOM 731 O O . ARG A 1 94 ? -3.542 -2.645 -8.109 1.00 96.38 94 ARG A O 1
ATOM 738 N N . HIS A 1 95 ? -5.058 -2.566 -9.750 1.00 94.94 95 HIS A N 1
ATOM 739 C CA . HIS A 1 95 ? -4.106 -2.073 -10.736 1.00 94.94 95 HIS A CA 1
ATOM 740 C C . HIS A 1 95 ? -3.643 -0.645 -10.365 1.00 94.94 95 HIS A C 1
ATOM 742 O O . HIS A 1 95 ? -4.494 0.206 -10.114 1.00 94.94 95 HIS A O 1
ATOM 748 N N . PRO A 1 96 ? -2.328 -0.341 -10.334 1.00 91.75 96 PRO A N 1
ATOM 749 C CA . PRO A 1 96 ? -1.812 0.953 -9.859 1.00 91.75 96 PRO A CA 1
ATOM 750 C C . PRO A 1 96 ? -2.267 2.160 -10.697 1.00 91.75 96 PRO A C 1
ATOM 752 O O . PRO A 1 96 ? -2.251 3.284 -10.204 1.00 91.75 96 PRO A O 1
ATOM 755 N N . TRP A 1 97 ? -2.677 1.923 -11.946 1.00 90.94 97 TRP A N 1
ATOM 756 C CA . TRP A 1 97 ? -3.164 2.948 -12.877 1.00 90.94 97 TRP A CA 1
ATOM 757 C C . TRP A 1 97 ? -4.692 2.977 -13.019 1.00 90.94 97 TRP A C 1
ATOM 759 O O . TRP A 1 97 ? -5.208 3.665 -13.893 1.00 90.94 97 TRP A O 1
ATOM 769 N N . ALA A 1 98 ? -5.422 2.199 -12.212 1.00 94.44 98 ALA A N 1
ATOM 770 C CA . ALA A 1 98 ? -6.877 2.308 -12.167 1.00 94.44 98 ALA A CA 1
ATOM 771 C C . ALA A 1 98 ? -7.298 3.673 -11.586 1.00 94.44 98 ALA A C 1
ATOM 773 O O . ALA A 1 98 ? -6.527 4.270 -10.826 1.00 94.44 98 ALA A O 1
ATOM 774 N N . PRO A 1 99 ? -8.513 4.161 -11.905 1.00 97.00 99 PRO A N 1
ATOM 775 C CA . PRO A 1 99 ? -9.059 5.350 -11.265 1.00 97.00 99 PRO A CA 1
ATOM 776 C C . PRO A 1 99 ? -8.998 5.243 -9.730 1.00 97.00 99 PRO A C 1
ATOM 778 O O . PRO A 1 99 ? -9.268 4.159 -9.199 1.00 97.00 99 PRO A O 1
ATOM 781 N N . PRO A 1 100 ? -8.652 6.331 -9.015 1.00 95.75 100 PRO A N 1
ATOM 782 C CA . PRO A 1 100 ? -8.670 6.361 -7.557 1.00 95.75 100 PRO A CA 1
ATOM 783 C C . PRO A 1 100 ? -10.027 5.961 -6.999 1.00 95.75 100 PRO A C 1
ATOM 785 O O . PRO A 1 100 ? -11.062 6.243 -7.606 1.00 95.75 100 PRO A O 1
ATOM 788 N N . LEU A 1 101 ? -10.036 5.367 -5.807 1.00 95.38 101 LEU A N 1
ATOM 789 C CA . LEU A 1 101 ? -11.302 5.201 -5.112 1.00 95.38 101 LEU A CA 1
ATOM 790 C C . LEU A 1 101 ? -11.765 6.503 -4.463 1.00 95.38 101 LEU A C 1
ATOM 792 O O . LEU A 1 101 ? -10.925 7.225 -3.897 1.00 95.38 101 LEU A O 1
ATOM 796 N N . PRO A 1 102 ? -13.093 6.724 -4.412 1.00 96.62 102 PRO A N 1
ATOM 797 C CA . PRO A 1 102 ? -13.687 7.648 -3.460 1.00 96.62 102 PRO A CA 1
ATOM 798 C C . PRO A 1 102 ? -13.159 7.364 -2.045 1.00 96.62 102 PRO A C 1
ATOM 800 O O . PRO A 1 102 ? -12.994 6.191 -1.695 1.00 96.62 102 PRO A O 1
ATOM 803 N N . PRO A 1 103 ? -12.876 8.394 -1.226 1.00 93.19 103 PRO A N 1
ATOM 804 C CA . PRO A 1 103 ? -12.284 8.211 0.100 1.00 93.19 103 PRO A CA 1
ATOM 805 C C . PRO A 1 103 ? -12.995 7.169 0.972 1.00 93.19 103 PRO A C 1
ATOM 807 O O . PRO A 1 103 ? -12.325 6.365 1.619 1.00 93.19 103 PRO A O 1
ATOM 810 N N . ASP A 1 104 ? -14.328 7.129 0.927 1.00 95.25 104 ASP A N 1
ATOM 811 C CA . ASP A 1 104 ? -15.134 6.220 1.747 1.00 95.25 104 ASP A CA 1
ATOM 812 C C . ASP A 1 104 ? -15.072 4.750 1.321 1.00 95.25 104 ASP A C 1
ATOM 814 O O . ASP A 1 104 ? -15.249 3.856 2.154 1.00 95.25 104 ASP A O 1
ATOM 818 N N . ASP A 1 105 ? -14.721 4.499 0.060 1.00 96.56 105 ASP A N 1
ATOM 819 C CA . ASP A 1 105 ? -14.612 3.157 -0.515 1.00 96.56 105 ASP A CA 1
ATOM 820 C C . ASP A 1 105 ? -13.211 2.551 -0.336 1.00 96.56 105 ASP A C 1
ATOM 822 O O . ASP A 1 105 ? -12.977 1.373 -0.646 1.00 96.56 105 ASP A O 1
ATOM 826 N N . ARG A 1 106 ? -12.241 3.348 0.136 1.00 98.25 106 ARG A N 1
ATOM 827 C CA . ARG A 1 106 ? -10.850 2.921 0.339 1.00 98.25 106 ARG A CA 1
ATOM 828 C C . ARG A 1 106 ? -10.741 1.868 1.433 1.00 98.25 106 ARG A C 1
ATOM 830 O O . ARG A 1 106 ? -11.474 1.856 2.422 1.00 98.25 106 ARG A O 1
ATOM 837 N N . VAL A 1 107 ? -9.770 0.972 1.267 1.00 98.44 107 VAL A N 1
ATOM 838 C CA . VAL A 1 107 ? -9.470 -0.066 2.253 1.00 98.44 107 VAL A CA 1
ATOM 839 C C . VAL A 1 107 ? -8.989 0.605 3.537 1.00 98.44 107 VAL A C 1
ATOM 841 O O . VAL A 1 107 ? -7.929 1.225 3.555 1.00 98.44 107 VAL A O 1
ATOM 844 N N . THR A 1 108 ? -9.762 0.462 4.611 1.00 98.31 108 THR A N 1
ATOM 845 C CA . THR A 1 108 ? -9.384 0.975 5.929 1.00 98.31 108 THR A CA 1
ATOM 846 C C . THR A 1 108 ? -8.239 0.163 6.527 1.00 98.31 108 THR A C 1
ATOM 848 O O . THR A 1 108 ? -8.364 -1.057 6.709 1.00 98.31 108 THR A O 1
ATOM 851 N N . ILE A 1 109 ? -7.156 0.861 6.863 1.00 98.06 109 ILE A N 1
ATOM 852 C CA . ILE A 1 109 ? -6.016 0.378 7.640 1.00 98.06 109 ILE A CA 1
ATOM 853 C C . ILE A 1 109 ? -6.116 1.004 9.041 1.00 98.06 109 ILE A C 1
ATOM 855 O O . ILE A 1 109 ? -5.948 2.217 9.156 1.00 98.06 109 ILE A O 1
ATOM 859 N N . PRO A 1 110 ? -6.450 0.229 10.086 1.00 97.19 110 PRO A N 1
ATOM 860 C CA . PRO A 1 110 ? -6.623 0.769 11.431 1.00 97.19 110 PRO A CA 1
ATOM 861 C C . PRO A 1 110 ? -5.309 0.805 12.227 1.00 97.19 110 PRO A C 1
ATOM 863 O O . PRO A 1 110 ? -4.405 -0.003 11.967 1.00 97.19 110 PRO A O 1
ATOM 866 N N . GLY A 1 111 ? -5.269 1.668 13.246 1.00 91.00 111 GLY A N 1
ATOM 867 C CA . GLY A 1 111 ? -4.126 1.873 14.148 1.00 91.00 111 GLY A CA 1
ATOM 868 C C . GLY A 1 111 ? -2.991 2.672 13.530 1.00 91.00 111 GLY A C 1
ATOM 869 O O . GLY A 1 111 ? -1.841 2.403 13.940 1.00 91.00 111 GLY A O 1
#

Radius of gyration: 24.12 Å; chains: 1; bounding box: 41×83×42 Å

pLDDT: mean 80.42, std 16.73, range [42.25, 98.56]